Protein AF-A0A1N6F7Z5-F1 (afdb_monomer_lite)

Organism: NCBI:txid28230

Radius of gyration: 15.53 Å; chains: 1; bounding box: 36×20×44 Å

Foldseek 3Di:
DDEAECCVVPVCVVPPDPDDDDDDDDDDDADDDDDDDDCPDPVVVVVVVVRVVVVVVLLCCVVVVDDDPPDDNYDDDDDD

Sequence (80 aa):
MSKFEWRKHSKELYLPKKQPAIIEVPEMKFFTIEGSGNPNSEPFKKNIEILYSLSYAVKMMPKKGMTPEGYVKWTLCQRH

InterPro domains:
  IPR011256 Regulatory factor, effector binding domain superfamily [G3DSA:3.20.80.10] (1-79)

Secondary structure (DSSP, 8-state):
---B-HHHH-HHHHS--SS-----------------S-TTSHHHHHHHHHHHHHHHHHHHGGGGT---TT---BPP----

pLDDT: mean 74.1, std 13.81, range [36.28, 88.56]

Structure (mmCIF, N/CA/C/O backbone):
data_AF-A0A1N6F7Z5-F1
#
_entry.id   AF-A0A1N6F7Z5-F1
#
loop_
_atom_site.group_PDB
_atom_site.id
_atom_site.type_symbol
_atom_site.label_at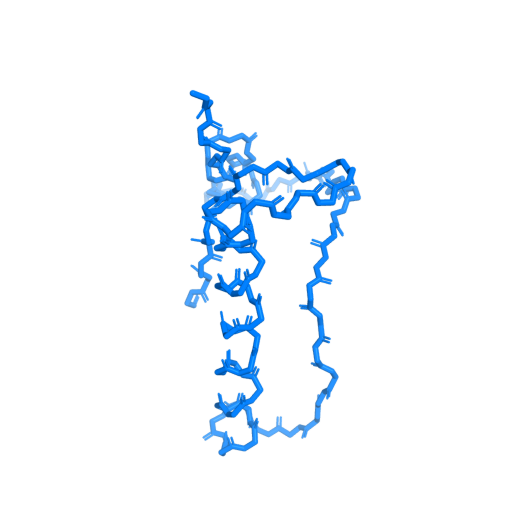om_id
_atom_site.label_alt_id
_atom_site.label_comp_id
_atom_site.label_asym_id
_atom_site.label_entity_id
_atom_site.label_seq_id
_atom_site.pdbx_PDB_ins_code
_atom_site.Cartn_x
_atom_site.Cartn_y
_atom_site.Cartn_z
_atom_site.occupancy
_atom_site.B_iso_or_equiv
_atom_site.auth_seq_id
_atom_site.auth_comp_id
_atom_site.auth_asym_id
_atom_site.auth_atom_id
_atom_site.pdbx_PDB_model_num
ATOM 1 N N . MET A 1 1 ? -20.264 9.224 -15.151 1.00 39.84 1 MET A N 1
ATOM 2 C CA . MET A 1 1 ? -19.850 7.823 -14.903 1.00 39.84 1 MET A CA 1
ATOM 3 C C . MET A 1 1 ? -19.134 7.739 -13.563 1.00 39.84 1 MET A C 1
ATOM 5 O O . MET A 1 1 ? -18.121 8.411 -13.380 1.00 39.84 1 MET A O 1
ATOM 9 N N . SER A 1 2 ? -19.750 7.030 -12.614 1.00 45.22 2 SER A N 1
ATOM 10 C CA . SER A 1 2 ? -19.457 7.082 -11.176 1.00 45.22 2 SER A CA 1
ATOM 11 C C . SER A 1 2 ? -18.010 6.694 -10.847 1.00 45.22 2 SER A C 1
ATOM 13 O O . SER A 1 2 ? -17.480 5.715 -11.363 1.00 45.22 2 SER A O 1
ATOM 15 N N . LYS A 1 3 ? -17.358 7.502 -10.009 1.00 57.59 3 LYS A N 1
ATOM 16 C CA . LYS A 1 3 ? -16.013 7.272 -9.470 1.00 57.59 3 LYS A CA 1
ATOM 17 C C . LYS A 1 3 ? -16.150 6.250 -8.339 1.00 57.59 3 LYS A C 1
ATOM 19 O O . LYS A 1 3 ? -16.807 6.541 -7.344 1.00 57.59 3 LYS A O 1
ATOM 24 N N . PHE A 1 4 ? -15.548 5.073 -8.472 1.00 63.44 4 PHE A N 1
ATOM 25 C CA . PHE A 1 4 ? -15.557 4.078 -7.405 1.00 63.44 4 PHE A CA 1
ATOM 26 C C . PHE A 1 4 ? -14.571 4.507 -6.309 1.00 63.44 4 PHE A C 1
ATOM 28 O O . PHE A 1 4 ? -13.362 4.644 -6.531 1.00 63.44 4 PHE A O 1
ATOM 35 N N . GLU A 1 5 ? -15.102 4.809 -5.127 1.00 67.94 5 GLU A N 1
ATOM 36 C CA . GLU A 1 5 ? -14.323 5.247 -3.970 1.00 67.94 5 GLU A CA 1
ATOM 37 C C . GLU A 1 5 ? -14.284 4.126 -2.933 1.00 67.94 5 GLU A C 1
ATOM 39 O O . GLU A 1 5 ? -15.246 3.916 -2.194 1.00 67.94 5 GLU A O 1
ATOM 44 N N . TRP A 1 6 ? -13.145 3.435 -2.856 1.00 69.56 6 TRP A N 1
ATOM 45 C CA . TRP A 1 6 ? -12.913 2.313 -1.939 1.00 69.56 6 TRP A CA 1
ATOM 46 C C . TRP A 1 6 ? -13.229 2.651 -0.480 1.00 69.56 6 TRP A C 1
ATOM 48 O O . TRP A 1 6 ? -13.889 1.882 0.209 1.00 69.56 6 TRP A O 1
ATOM 58 N N . ARG A 1 7 ? -12.869 3.860 -0.031 1.00 66.12 7 ARG A N 1
ATOM 59 C CA . ARG A 1 7 ? -13.180 4.338 1.327 1.00 66.12 7 ARG A CA 1
ATOM 60 C C . ARG A 1 7 ? -14.682 4.468 1.603 1.00 66.12 7 ARG A C 1
ATOM 62 O O . ARG A 1 7 ? -15.085 4.412 2.758 1.00 66.12 7 ARG A O 1
ATOM 69 N N . LYS A 1 8 ? -15.509 4.677 0.571 1.00 68.31 8 LYS A N 1
ATOM 70 C CA . LYS A 1 8 ? -16.969 4.782 0.715 1.00 68.31 8 LYS A CA 1
ATOM 71 C C . LYS A 1 8 ? -17.649 3.420 0.660 1.00 68.31 8 LYS A C 1
ATOM 73 O O . LYS A 1 8 ? -18.577 3.210 1.432 1.00 68.31 8 LYS A O 1
ATOM 78 N N . HIS A 1 9 ? -17.191 2.539 -0.229 1.00 69.44 9 HIS A N 1
ATOM 79 C CA . HIS A 1 9 ? -17.775 1.207 -0.413 1.00 69.44 9 HIS A CA 1
ATOM 80 C C . HIS A 1 9 ? -17.313 0.191 0.637 1.00 69.44 9 HIS A C 1
ATOM 82 O O . HIS A 1 9 ? -18.092 -0.665 1.029 1.00 69.44 9 HIS A O 1
ATOM 88 N N . SER A 1 10 ? -16.085 0.312 1.139 1.00 71.50 10 SER A N 1
ATOM 89 C CA . SER A 1 10 ? -15.4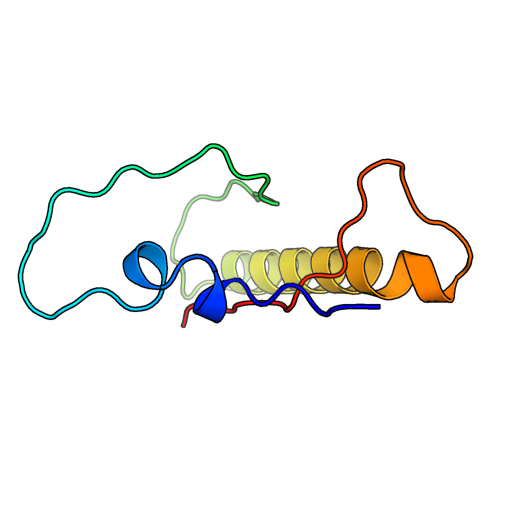84 -0.652 2.067 1.00 71.50 10 SER A CA 1
ATOM 90 C C . SER A 1 10 ? -15.044 0.036 3.359 1.00 71.50 10 SER A C 1
ATOM 92 O O . SER A 1 10 ? -13.887 -0.044 3.771 1.00 71.50 10 SER A O 1
ATOM 94 N N . LYS A 1 11 ? -15.967 0.766 4.000 1.00 72.19 11 LYS A N 1
ATOM 95 C CA . LYS A 1 11 ? -15.677 1.533 5.225 1.00 72.19 11 LYS A CA 1
ATOM 96 C C . LYS A 1 11 ? -15.080 0.665 6.328 1.00 72.19 11 LYS A C 1
ATOM 98 O O . LYS A 1 11 ? -14.166 1.111 6.994 1.00 72.19 11 LYS A O 1
ATOM 103 N N . GLU A 1 12 ? -15.533 -0.570 6.484 1.00 74.50 12 GLU A N 1
ATOM 104 C CA . GLU A 1 12 ? -15.036 -1.459 7.541 1.00 74.50 12 GLU A CA 1
ATOM 105 C C . GLU A 1 12 ? -13.569 -1.867 7.333 1.00 74.50 12 GLU A C 1
ATOM 107 O O . GLU A 1 12 ? -12.831 -2.011 8.302 1.00 74.50 12 GLU A O 1
ATOM 112 N N . LEU A 1 13 ? -13.114 -1.950 6.075 1.00 77.94 13 LEU A N 1
ATOM 113 C CA . LEU A 1 13 ? -11.733 -2.304 5.723 1.00 77.94 13 LEU A CA 1
ATOM 114 C C . LEU A 1 13 ? -10.773 -1.108 5.760 1.00 77.94 13 LEU A C 1
ATOM 116 O O . LEU A 1 13 ? -9.591 -1.271 6.059 1.00 77.94 13 LEU A O 1
ATOM 120 N N . TYR A 1 14 ? -11.256 0.093 5.428 1.00 78.69 14 TYR A N 1
ATOM 121 C CA . TYR A 1 14 ? -10.415 1.296 5.311 1.00 78.69 14 TYR A CA 1
ATOM 122 C C . TYR A 1 14 ? -10.605 2.312 6.446 1.00 78.69 14 TYR A C 1
ATOM 124 O O . TYR A 1 14 ? -9.785 3.217 6.590 1.00 78.69 14 TYR A O 1
ATOM 132 N N . LEU A 1 15 ? -11.676 2.194 7.231 1.00 79.25 15 LEU A N 1
ATOM 133 C CA . LEU A 1 15 ? -12.029 3.041 8.375 1.00 79.25 15 LEU A CA 1
ATOM 134 C C . LEU A 1 15 ? -12.496 2.157 9.552 1.00 79.25 15 LEU A C 1
ATOM 136 O O . LEU A 1 15 ? -13.662 2.235 9.959 1.00 79.25 15 LEU A O 1
ATOM 140 N N . PRO A 1 16 ? -11.612 1.299 10.097 1.00 79.69 16 PRO A N 1
ATOM 141 C CA . PRO A 1 16 ? -11.963 0.440 11.219 1.00 79.69 16 PRO A CA 1
ATOM 142 C C . PRO A 1 16 ? -12.319 1.274 12.455 1.00 79.69 16 PRO A C 1
ATOM 144 O O . PRO A 1 16 ? -11.755 2.344 12.710 1.00 79.69 16 PRO A O 1
ATOM 147 N N . LYS A 1 17 ? -13.267 0.777 13.253 1.00 79.12 17 LYS A N 1
ATOM 148 C CA . LYS A 1 17 ? -13.572 1.353 14.568 1.00 79.12 17 LYS A CA 1
ATOM 149 C C . LYS A 1 17 ? -12.432 1.017 15.537 1.00 79.12 17 LYS A C 1
ATOM 151 O O . LYS A 1 17 ? -11.710 0.048 15.348 1.00 79.12 17 LYS A O 1
ATOM 156 N N . LYS A 1 18 ? -12.305 1.781 16.627 1.00 81.19 18 LYS A N 1
ATOM 157 C CA . LYS A 1 18 ? -11.312 1.514 17.693 1.00 81.19 18 LYS A CA 1
ATOM 158 C C . LYS A 1 18 ? -11.516 0.173 18.419 1.00 81.19 18 LYS A C 1
ATOM 160 O O . LYS A 1 18 ? -10.671 -0.217 19.214 1.00 81.19 18 LYS A O 1
ATOM 165 N N . GLN A 1 19 ? -12.646 -0.490 18.189 1.00 84.50 19 GLN A N 1
ATOM 166 C CA . GLN A 1 19 ? -12.982 -1.770 18.797 1.00 84.50 19 GLN A CA 1
ATOM 167 C C . GLN A 1 19 ? -12.620 -2.900 17.825 1.00 84.50 19 GLN A C 1
ATOM 169 O O . GLN A 1 19 ? -13.020 -2.812 16.660 1.00 84.50 19 GLN A O 1
ATOM 174 N N . PRO A 1 20 ? -11.897 -3.942 18.274 1.00 84.44 20 PRO A N 1
ATOM 175 C CA . PRO A 1 20 ? -11.652 -5.130 17.466 1.00 84.44 20 PRO A CA 1
ATOM 176 C C . PRO A 1 20 ? -12.970 -5.747 16.992 1.00 84.44 20 PRO A C 1
ATOM 178 O O . PRO A 1 20 ? -13.905 -5.903 17.776 1.00 84.44 20 PRO A O 1
ATOM 181 N N . ALA A 1 21 ? -13.040 -6.096 15.712 1.00 84.06 21 ALA A N 1
ATOM 182 C CA . ALA A 1 21 ? -14.189 -6.752 15.104 1.00 84.06 21 ALA A CA 1
ATOM 183 C C . ALA A 1 21 ? -13.705 -7.792 14.091 1.00 84.06 21 ALA A C 1
ATOM 185 O O . ALA A 1 21 ? -12.674 -7.598 13.444 1.00 84.06 21 ALA A O 1
ATOM 186 N N . ILE A 1 22 ? -14.453 -8.887 13.958 1.00 86.38 22 ILE A N 1
ATOM 187 C CA . ILE A 1 22 ? -14.239 -9.869 12.893 1.00 86.38 22 ILE A CA 1
ATOM 188 C C . ILE A 1 22 ? -14.862 -9.296 11.622 1.00 86.38 22 ILE A C 1
ATOM 190 O O . ILE A 1 22 ? -16.017 -8.874 11.640 1.00 86.38 22 ILE A O 1
ATOM 194 N N . ILE A 1 23 ? -14.090 -9.264 10.539 1.00 84.94 23 ILE A N 1
ATOM 195 C CA . ILE A 1 23 ? -14.528 -8.761 9.236 1.00 84.94 23 ILE A CA 1
ATOM 196 C C . ILE A 1 23 ? -14.152 -9.766 8.151 1.00 84.94 23 ILE A C 1
ATOM 198 O O . ILE A 1 23 ? -13.097 -10.397 8.223 1.00 84.94 23 ILE A O 1
ATOM 202 N N . GLU A 1 24 ? -14.991 -9.882 7.129 1.00 85.12 24 GLU A N 1
ATOM 203 C CA . GLU A 1 24 ? -14.684 -10.664 5.934 1.00 85.12 24 GLU A CA 1
ATOM 204 C C . GLU A 1 24 ? -14.027 -9.764 4.885 1.00 85.12 24 GLU A C 1
ATOM 206 O O . GLU A 1 24 ? -14.537 -8.692 4.546 1.00 85.12 24 GLU A O 1
ATOM 211 N N . VAL A 1 25 ? -12.869 -10.186 4.374 1.00 84.94 25 VAL A N 1
ATOM 212 C CA . VAL A 1 25 ? -12.162 -9.470 3.308 1.00 84.94 25 VAL A CA 1
ATOM 213 C C . VAL A 1 25 ? -12.483 -10.157 1.977 1.00 84.94 25 VAL A C 1
ATOM 215 O O . VAL A 1 25 ? -12.051 -11.292 1.782 1.00 84.94 25 VAL A O 1
ATOM 218 N N . PRO A 1 26 ? -13.234 -9.516 1.061 1.00 83.12 26 PRO A N 1
ATOM 219 C CA . PRO A 1 26 ? -13.557 -10.113 -0.231 1.00 83.12 26 PRO A CA 1
ATOM 220 C C . PRO A 1 26 ? -12.320 -10.187 -1.134 1.00 83.12 26 PRO A C 1
ATOM 222 O O . PRO A 1 26 ? -11.331 -9.482 -0.913 1.00 83.12 26 PRO A O 1
ATOM 225 N N . GLU A 1 27 ? -12.391 -11.003 -2.188 1.00 83.81 27 GLU A N 1
ATOM 226 C CA . GLU A 1 27 ? -11.331 -11.080 -3.194 1.00 83.81 27 GLU A CA 1
ATOM 227 C C . GLU A 1 27 ? -11.107 -9.711 -3.856 1.00 83.81 27 GLU A C 1
ATOM 229 O O . GLU A 1 27 ? -12.041 -9.036 -4.300 1.00 83.81 27 GLU A O 1
ATOM 234 N N . MET A 1 28 ? -9.845 -9.285 -3.915 1.00 80.62 28 MET A N 1
ATOM 235 C CA . MET A 1 28 ? -9.447 -7.992 -4.459 1.00 80.62 28 MET A CA 1
ATOM 236 C C . MET A 1 28 ? -8.209 -8.146 -5.336 1.00 80.62 28 MET A C 1
ATOM 238 O O . MET A 1 28 ? -7.286 -8.896 -5.027 1.00 80.62 28 MET A O 1
ATOM 242 N N . LYS A 1 29 ? -8.178 -7.386 -6.432 1.00 81.19 29 LYS A N 1
ATOM 243 C CA . LYS A 1 29 ? -7.042 -7.354 -7.356 1.00 81.19 29 LYS A CA 1
ATOM 244 C C . LYS A 1 29 ? -6.060 -6.272 -6.918 1.00 81.19 29 LYS A C 1
ATOM 246 O O . LYS A 1 29 ? -6.429 -5.099 -6.852 1.00 81.19 29 LYS A O 1
ATOM 251 N N . PHE A 1 30 ? -4.814 -6.660 -6.670 1.00 81.88 30 PHE A N 1
ATOM 252 C CA . PHE A 1 30 ? -3.742 -5.752 -6.274 1.00 81.88 30 PHE A CA 1
ATOM 253 C C . PHE A 1 30 ? -2.554 -5.858 -7.223 1.00 81.88 30 PHE A C 1
ATOM 255 O O . PHE A 1 30 ? -2.264 -6.924 -7.761 1.00 81.88 30 PHE A O 1
ATOM 262 N N . PHE A 1 31 ? -1.849 -4.742 -7.397 1.00 81.31 31 PHE A N 1
ATOM 263 C CA . PHE A 1 31 ? -0.481 -4.776 -7.893 1.00 81.31 31 PHE A CA 1
ATOM 264 C C . PHE A 1 31 ? 0.441 -5.044 -6.710 1.00 81.31 31 PHE A C 1
ATOM 266 O O . PHE A 1 31 ? 0.404 -4.306 -5.725 1.00 81.31 31 PHE A O 1
ATOM 273 N N . THR A 1 32 ? 1.270 -6.072 -6.831 1.00 84.56 32 THR A N 1
ATOM 274 C CA . THR A 1 32 ? 2.222 -6.470 -5.796 1.00 84.56 32 THR A CA 1
ATOM 275 C C . THR A 1 32 ? 3.616 -6.485 -6.399 1.00 84.56 32 THR A C 1
ATOM 277 O O . THR A 1 32 ? 3.804 -6.951 -7.521 1.00 84.56 32 THR A O 1
ATOM 280 N N . ILE A 1 33 ? 4.587 -5.962 -5.655 1.00 85.25 33 ILE A N 1
ATOM 281 C CA . ILE A 1 33 ? 6.009 -6.132 -5.944 1.00 85.25 33 ILE A CA 1
ATOM 282 C C . ILE A 1 33 ? 6.605 -6.826 -4.730 1.00 85.25 33 ILE A C 1
ATOM 284 O O . ILE A 1 33 ? 6.531 -6.299 -3.619 1.00 85.25 33 ILE A O 1
ATOM 288 N N . GLU A 1 34 ? 7.162 -8.011 -4.942 1.00 84.56 34 GLU A N 1
ATOM 289 C CA . GLU A 1 34 ? 7.859 -8.743 -3.894 1.00 84.56 34 GLU A CA 1
ATOM 290 C C . GLU A 1 34 ? 9.233 -8.118 -3.657 1.00 84.56 34 GLU A C 1
ATOM 292 O O . GLU A 1 34 ? 9.960 -7.765 -4.586 1.00 84.56 34 GLU A O 1
ATOM 297 N N . GLY A 1 35 ? 9.580 -7.948 -2.389 1.00 79.94 35 GLY A N 1
ATOM 298 C CA . GLY A 1 35 ? 10.853 -7.382 -1.988 1.00 79.94 35 GLY A CA 1
ATOM 299 C C . GLY A 1 35 ? 11.177 -7.760 -0.555 1.00 79.94 35 GLY A C 1
ATOM 300 O O . GLY A 1 35 ? 10.291 -8.008 0.260 1.00 79.94 35 GLY A O 1
ATOM 301 N N . SER A 1 36 ? 12.465 -7.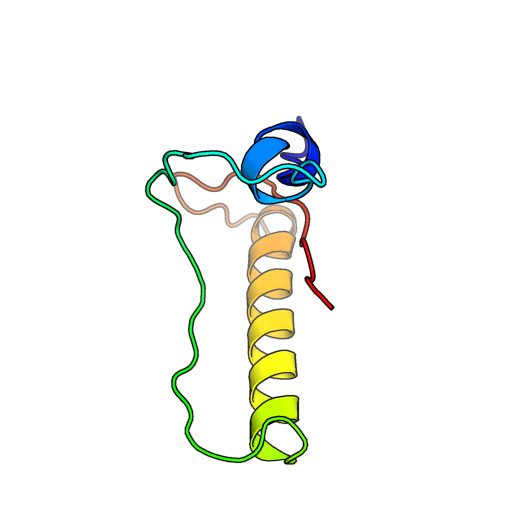794 -0.251 1.00 77.00 36 SER A N 1
ATOM 302 C CA . SER A 1 36 ? 12.995 -8.122 1.069 1.00 77.00 36 SER A CA 1
ATOM 303 C C . SER A 1 36 ? 13.953 -7.027 1.519 1.00 77.00 36 SER A C 1
ATOM 305 O O . SER A 1 36 ? 14.760 -6.555 0.718 1.00 77.00 36 SER A O 1
ATOM 307 N N . GLY A 1 37 ? 13.905 -6.644 2.795 1.00 80.50 37 GLY A N 1
ATOM 308 C CA . GLY A 1 37 ? 14.838 -5.676 3.374 1.00 80.50 37 GLY A CA 1
ATOM 309 C C . GLY A 1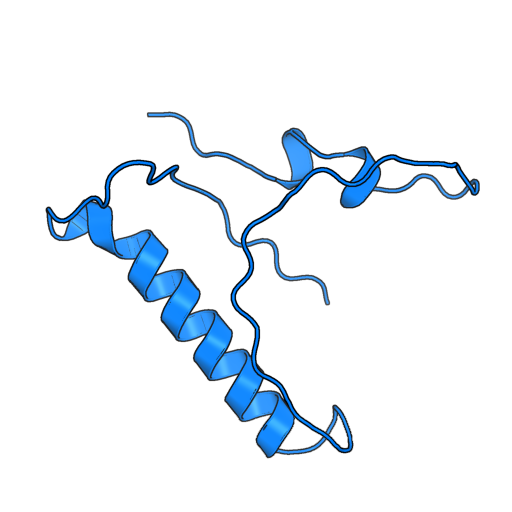 37 ? 14.156 -4.576 4.182 1.00 80.50 37 GLY A C 1
ATOM 310 O O . GLY A 1 37 ? 13.021 -4.716 4.629 1.00 80.50 37 GLY A O 1
ATOM 311 N N . ASN A 1 38 ? 14.877 -3.476 4.400 1.00 80.19 38 ASN A N 1
ATOM 312 C CA . ASN A 1 38 ? 14.416 -2.365 5.231 1.00 80.19 38 ASN A CA 1
ATOM 313 C C . ASN A 1 38 ? 13.423 -1.473 4.450 1.00 80.19 38 ASN A C 1
ATOM 315 O O . ASN A 1 38 ? 13.786 -0.991 3.374 1.00 80.19 38 ASN A O 1
ATOM 319 N N . PRO A 1 39 ? 12.219 -1.174 4.970 1.00 82.38 39 PRO A N 1
ATOM 320 C CA . PRO A 1 39 ? 11.260 -0.280 4.307 1.00 82.38 39 PRO A CA 1
ATOM 321 C C . PRO A 1 39 ? 11.777 1.159 4.129 1.00 82.38 39 PRO A C 1
ATOM 323 O O . PRO A 1 39 ? 11.288 1.895 3.281 1.00 82.38 39 PRO A O 1
ATOM 326 N N . ASN A 1 40 ? 12.804 1.567 4.878 1.00 82.44 40 ASN A N 1
ATOM 327 C CA . ASN A 1 40 ? 13.438 2.878 4.720 1.00 82.44 40 ASN A CA 1
ATOM 328 C C . ASN A 1 40 ? 14.537 2.902 3.642 1.00 82.44 40 ASN A C 1
ATOM 330 O O . ASN A 1 40 ? 15.158 3.941 3.420 1.00 82.44 40 ASN A O 1
ATOM 334 N N . SER A 1 41 ? 14.801 1.771 2.985 1.00 83.94 41 SER A N 1
ATOM 335 C CA . SER A 1 41 ? 15.836 1.655 1.958 1.00 83.94 41 SER A CA 1
ATOM 336 C C . SER A 1 41 ? 15.378 2.186 0.594 1.00 83.94 41 SER A C 1
ATOM 338 O O . SER A 1 41 ? 14.186 2.224 0.279 1.00 83.94 41 SER A O 1
ATOM 340 N N . GLU A 1 42 ? 16.335 2.583 -0.247 1.00 85.38 42 GLU A N 1
ATOM 341 C CA . GLU A 1 42 ? 16.051 3.055 -1.610 1.00 85.38 42 GLU A CA 1
ATOM 342 C C . GLU A 1 42 ? 15.282 2.053 -2.491 1.00 85.38 42 GLU A C 1
ATOM 344 O O . GLU A 1 42 ? 14.355 2.483 -3.183 1.00 85.38 42 GLU A O 1
ATOM 349 N N . PRO A 1 43 ? 15.560 0.732 -2.451 1.00 83.62 43 PRO A N 1
ATOM 350 C CA . PRO A 1 43 ? 14.777 -0.252 -3.197 1.00 83.62 43 PRO A CA 1
ATOM 351 C C . PRO A 1 43 ? 13.283 -0.219 -2.863 1.00 83.62 43 PRO A C 1
ATOM 353 O O . PRO A 1 43 ? 12.451 -0.304 -3.765 1.00 83.62 43 PRO A O 1
ATOM 356 N N . PHE A 1 44 ? 12.924 -0.033 -1.587 1.00 86.06 44 PHE A N 1
ATOM 357 C CA . PHE A 1 44 ? 11.521 0.066 -1.184 1.00 86.06 44 PHE A CA 1
ATOM 358 C C . PHE A 1 44 ? 10.858 1.313 -1.776 1.00 86.06 44 PHE A C 1
ATOM 360 O O . PHE A 1 44 ? 9.782 1.213 -2.365 1.00 86.06 44 PHE A O 1
ATOM 367 N N . LYS A 1 45 ? 11.522 2.476 -1.704 1.00 85.81 45 LYS A N 1
ATOM 368 C CA . LYS A 1 45 ? 11.017 3.723 -2.309 1.00 85.81 45 LYS A CA 1
ATOM 369 C C . LYS A 1 45 ? 10.774 3.564 -3.809 1.00 85.81 45 LYS A C 1
ATOM 371 O O . LYS A 1 45 ? 9.692 3.892 -4.289 1.00 85.81 45 LYS A O 1
ATOM 376 N N . LYS A 1 46 ? 11.732 2.971 -4.525 1.00 87.94 46 LYS A N 1
ATOM 377 C CA . LYS A 1 46 ? 11.615 2.706 -5.963 1.00 87.94 46 LYS A CA 1
ATOM 378 C C . LYS A 1 46 ? 10.439 1.779 -6.286 1.00 87.94 46 LYS A C 1
ATOM 380 O O . LYS A 1 46 ? 9.695 2.036 -7.229 1.00 87.94 46 LYS A O 1
ATOM 385 N N . ASN A 1 47 ? 10.218 0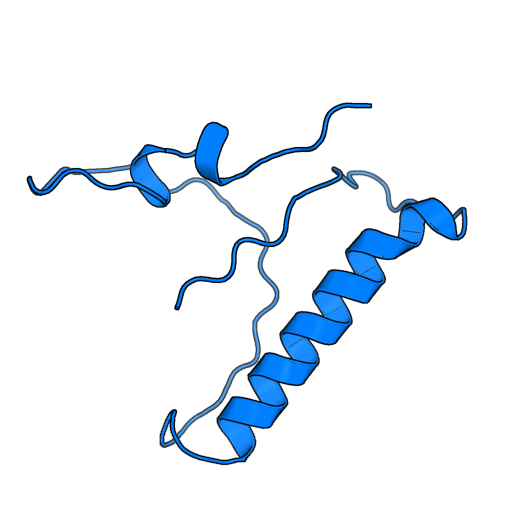.739 -5.482 1.00 87.12 47 ASN A N 1
ATOM 386 C CA . ASN A 1 47 ? 9.076 -0.163 -5.656 1.00 87.12 47 ASN A CA 1
ATOM 387 C C . ASN A 1 47 ? 7.737 0.570 -5.473 1.00 87.12 47 ASN A C 1
ATOM 389 O O . ASN A 1 47 ? 6.811 0.372 -6.261 1.00 87.12 47 ASN A O 1
ATOM 393 N N . ILE A 1 48 ? 7.640 1.464 -4.486 1.00 86.88 48 ILE A N 1
ATOM 394 C CA . ILE A 1 48 ? 6.447 2.298 -4.274 1.00 86.88 48 ILE A CA 1
ATOM 395 C C . ILE A 1 48 ? 6.204 3.242 -5.462 1.00 86.88 48 ILE A C 1
ATOM 397 O O . ILE A 1 48 ? 5.067 3.363 -5.925 1.00 86.88 48 ILE A O 1
ATOM 401 N N . GLU A 1 49 ? 7.250 3.870 -6.003 1.00 87.75 49 GLU A N 1
ATOM 402 C CA . GLU A 1 49 ? 7.149 4.730 -7.192 1.00 87.75 49 GLU A CA 1
ATOM 403 C C . GLU A 1 49 ? 6.664 3.965 -8.432 1.00 87.75 49 GLU A C 1
ATOM 405 O O . GLU A 1 49 ? 5.812 4.462 -9.180 1.00 87.75 49 GLU A O 1
ATOM 410 N N . ILE A 1 50 ? 7.144 2.733 -8.631 1.00 88.56 50 ILE A N 1
ATOM 411 C CA . ILE A 1 50 ? 6.702 1.855 -9.725 1.00 88.56 50 ILE A CA 1
ATOM 412 C C . ILE A 1 50 ? 5.221 1.506 -9.559 1.00 88.56 50 ILE A C 1
ATOM 414 O O . ILE A 1 50 ? 4.444 1.674 -10.502 1.00 88.56 50 ILE A O 1
ATOM 418 N N . LEU A 1 51 ? 4.797 1.088 -8.362 1.00 88.44 51 LEU A N 1
ATOM 419 C CA . LEU A 1 51 ? 3.390 0.784 -8.073 1.00 88.44 51 LEU A CA 1
ATOM 420 C C . LEU A 1 51 ? 2.478 1.987 -8.338 1.00 88.44 51 LEU A C 1
ATOM 422 O O . LEU A 1 51 ? 1.385 1.837 -8.899 1.00 88.44 51 LEU A O 1
ATOM 426 N N . TYR A 1 52 ? 2.927 3.191 -7.976 1.00 85.81 52 TYR A N 1
ATOM 427 C CA . TYR A 1 52 ? 2.180 4.420 -8.229 1.00 85.81 52 TYR A CA 1
ATOM 428 C C . TYR A 1 52 ? 2.084 4.733 -9.727 1.00 85.81 52 TYR A C 1
ATOM 430 O O . TYR A 1 52 ? 1.000 5.043 -10.232 1.00 85.81 52 TYR A O 1
ATOM 438 N N . SER A 1 53 ? 3.193 4.582 -10.452 1.00 87.69 53 SER A N 1
ATOM 439 C CA . SER A 1 53 ? 3.259 4.794 -11.900 1.00 87.69 53 SER A CA 1
ATOM 440 C C . SER A 1 53 ? 2.338 3.834 -12.658 1.00 87.69 53 SER A C 1
ATOM 442 O O . SER A 1 53 ? 1.548 4.275 -13.496 1.00 87.69 53 SER A O 1
ATOM 444 N N . LEU A 1 54 ? 2.354 2.543 -12.308 1.00 86.19 54 LEU A N 1
ATOM 445 C CA . LEU A 1 54 ? 1.460 1.526 -12.878 1.00 86.19 54 LEU A CA 1
ATOM 446 C C . LEU A 1 54 ? -0.012 1.844 -12.594 1.00 86.19 54 LEU A C 1
ATOM 448 O O . LEU A 1 54 ? -0.846 1.841 -13.501 1.00 86.19 54 LEU A O 1
ATOM 452 N N . SER A 1 55 ? -0.331 2.204 -11.350 1.00 85.19 55 SER A N 1
ATOM 453 C CA . SER A 1 55 ? -1.691 2.583 -10.955 1.00 85.19 55 SER A CA 1
ATOM 454 C C . SER A 1 55 ? -2.208 3.793 -11.738 1.00 85.19 55 SER A C 1
ATOM 456 O O . SER A 1 55 ? -3.373 3.835 -12.143 1.00 85.19 55 SER A O 1
ATOM 458 N N . TYR A 1 56 ? -1.351 4.788 -11.977 1.00 82.75 56 TYR A N 1
ATOM 459 C CA . TYR A 1 56 ? -1.717 5.980 -12.738 1.00 82.75 56 TYR A CA 1
ATOM 460 C C . TYR A 1 56 ? -1.860 5.697 -14.234 1.00 82.75 56 TYR A C 1
ATOM 462 O O . TYR A 1 56 ? -2.791 6.208 -14.861 1.00 82.75 56 TYR A O 1
ATOM 470 N N . ALA A 1 57 ? -0.996 4.849 -14.797 1.00 85.00 57 ALA A N 1
ATOM 471 C CA . ALA A 1 57 ? -1.121 4.385 -16.174 1.00 85.00 57 ALA A CA 1
ATOM 472 C C . ALA A 1 57 ? -2.487 3.722 -16.393 1.00 85.00 57 ALA A C 1
ATOM 474 O O . ALA A 1 57 ? -3.223 4.124 -17.295 1.00 85.00 57 ALA A O 1
ATOM 475 N N . VAL A 1 58 ? -2.878 2.812 -15.493 1.00 81.88 58 VAL A N 1
ATOM 476 C CA . VAL A 1 58 ? -4.186 2.140 -15.513 1.00 81.88 58 VAL A CA 1
ATOM 477 C C . VAL A 1 58 ? -5.331 3.142 -15.396 1.00 81.88 58 VAL A C 1
ATOM 479 O O . VAL A 1 58 ? -6.258 3.116 -16.203 1.00 81.88 58 VAL A O 1
ATOM 482 N N . LYS A 1 59 ? -5.235 4.098 -14.464 1.00 76.44 59 LYS A N 1
ATOM 483 C CA . LYS A 1 59 ? -6.230 5.169 -14.286 1.00 76.44 59 LYS A CA 1
ATOM 484 C C . LYS A 1 59 ? -6.424 6.033 -15.540 1.00 76.44 59 LYS A C 1
ATOM 486 O O . LYS A 1 59 ? -7.514 6.576 -15.748 1.00 76.44 59 LYS A O 1
ATOM 491 N N . MET A 1 60 ? -5.372 6.205 -16.340 1.00 79.69 60 MET A N 1
ATOM 492 C CA . MET A 1 60 ? -5.368 7.041 -17.543 1.00 79.69 60 MET A CA 1
ATOM 493 C C . MET A 1 60 ? -5.711 6.289 -18.832 1.00 79.69 60 MET A C 1
ATOM 495 O O . MET A 1 60 ? -6.024 6.954 -19.820 1.00 79.69 60 MET A O 1
ATOM 499 N N . MET A 1 61 ? -5.734 4.951 -18.832 1.00 77.12 61 MET A N 1
ATOM 500 C CA . MET A 1 61 ? -6.115 4.145 -20.003 1.00 77.12 61 MET A CA 1
ATOM 501 C C . MET A 1 61 ? -7.454 4.576 -20.643 1.00 77.12 61 MET A C 1
ATOM 503 O O . MET A 1 61 ? -7.462 4.823 -21.852 1.00 77.12 61 MET A O 1
ATOM 507 N N . PRO A 1 62 ? -8.543 4.846 -19.885 1.00 72.50 62 PRO A N 1
ATOM 508 C CA . PRO A 1 62 ? -9.810 5.291 -20.477 1.00 72.50 62 PRO A CA 1
ATOM 509 C C . PRO A 1 62 ? -9.729 6.636 -21.200 1.00 72.50 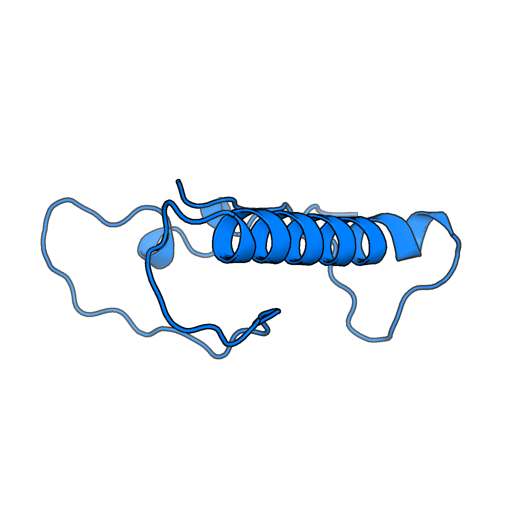62 PRO A C 1
ATOM 511 O O . PRO A 1 62 ? -10.519 6.893 -22.101 1.00 72.50 62 PRO A O 1
ATOM 514 N N . LYS A 1 63 ? -8.791 7.517 -20.817 1.00 72.19 63 LYS A N 1
ATOM 515 C CA . LYS A 1 63 ? -8.568 8.786 -21.529 1.00 72.19 63 LYS A CA 1
ATOM 516 C C . LYS A 1 63 ? -7.852 8.585 -22.865 1.00 72.19 63 LYS A C 1
ATOM 518 O O . LYS A 1 63 ? -7.941 9.456 -23.719 1.00 72.19 63 LYS A O 1
ATOM 523 N N . LYS A 1 64 ? -7.140 7.468 -23.033 1.00 67.94 64 LYS A N 1
ATOM 524 C CA . LYS A 1 64 ? -6.432 7.093 -24.265 1.00 67.94 64 LYS A CA 1
ATOM 525 C C . LYS A 1 64 ? -7.278 6.219 -25.203 1.00 67.94 64 LYS A C 1
ATOM 527 O O . LYS A 1 64 ? -6.751 5.726 -26.190 1.00 67.94 64 LYS A O 1
ATOM 532 N N . GLY A 1 65 ? -8.561 6.007 -24.897 1.00 69.69 65 GLY A N 1
ATOM 533 C CA . GLY A 1 65 ? -9.463 5.199 -25.725 1.00 69.69 65 GLY A CA 1
ATOM 534 C C . GLY A 1 65 ? -9.269 3.683 -25.603 1.00 69.69 65 GLY A C 1
ATOM 535 O O . GLY A 1 65 ? -9.921 2.936 -26.320 1.00 69.69 65 GLY A O 1
ATOM 536 N N . MET A 1 66 ? -8.414 3.217 -24.685 1.00 62.59 66 MET A N 1
ATOM 537 C CA . MET A 1 66 ? -8.280 1.799 -24.345 1.00 62.59 66 MET A CA 1
ATOM 538 C C . MET A 1 66 ? -8.930 1.547 -22.986 1.00 62.59 66 MET A C 1
ATOM 540 O O . MET A 1 66 ? -8.470 2.048 -21.962 1.00 62.59 66 MET A O 1
ATOM 544 N N . THR A 1 67 ? -10.001 0.764 -22.955 1.00 62.91 67 THR A N 1
ATOM 545 C CA . THR A 1 67 ? -10.611 0.277 -21.713 1.00 62.91 67 THR A CA 1
ATOM 546 C C . THR A 1 67 ? -10.613 -1.243 -21.743 1.00 62.91 67 THR A C 1
ATOM 548 O O . THR A 1 67 ? -11.371 -1.810 -22.528 1.00 62.91 67 THR A O 1
ATOM 551 N N . PRO A 1 68 ? -9.783 -1.908 -20.923 1.00 65.81 68 PRO A N 1
ATOM 552 C CA . PRO A 1 68 ? -9.876 -3.352 -20.748 1.00 65.81 68 PRO A CA 1
ATOM 553 C C . PRO A 1 68 ? -11.279 -3.740 -20.267 1.00 65.81 68 PRO A C 1
ATOM 555 O O . PRO A 1 68 ? -11.888 -3.002 -19.483 1.00 65.81 68 PRO A O 1
ATOM 558 N N . GLU A 1 69 ? -11.786 -4.894 -20.701 1.00 56.44 69 GLU A N 1
ATOM 559 C CA . GLU A 1 69 ? -13.041 -5.438 -20.176 1.00 56.44 69 GLU A CA 1
ATOM 560 C C . GLU A 1 69 ? -12.956 -5.593 -18.648 1.00 56.44 69 GLU A C 1
ATOM 562 O O . GLU A 1 69 ? -11.970 -6.086 -18.099 1.00 56.44 69 GLU A O 1
ATOM 567 N N . GLY A 1 70 ? -13.974 -5.093 -17.940 1.00 63.16 70 GLY A N 1
ATOM 568 C CA . GLY A 1 70 ? -14.001 -5.062 -16.473 1.00 63.16 70 GLY A CA 1
ATOM 569 C C . GLY A 1 70 ? -13.285 -3.869 -15.820 1.00 63.16 70 GLY A C 1
ATOM 570 O O . GLY A 1 70 ? -13.167 -3.830 -14.593 1.00 63.16 70 GLY A O 1
ATOM 571 N N . TYR A 1 71 ? -12.820 -2.873 -16.585 1.00 61.72 71 TYR A N 1
ATOM 572 C CA . TYR A 1 71 ? -12.238 -1.656 -16.014 1.00 61.72 71 TYR A CA 1
ATOM 573 C C . TYR A 1 71 ? -13.292 -0.809 -15.277 1.00 61.72 71 TYR A C 1
ATOM 575 O O . TYR A 1 71 ? -14.166 -0.185 -15.880 1.00 61.72 71 TYR A O 1
ATOM 583 N N . VAL A 1 72 ? -13.155 -0.714 -13.955 1.00 59.88 72 VAL A N 1
ATOM 584 C CA . VAL A 1 72 ? -13.925 0.211 -13.113 1.00 59.88 72 VAL A CA 1
ATOM 585 C C . VAL A 1 72 ? -13.039 1.404 -12.765 1.00 59.88 72 VAL A C 1
ATOM 587 O O . VAL A 1 72 ? -11.899 1.242 -12.346 1.00 59.88 72 VAL A O 1
ATOM 590 N N . LYS A 1 73 ? -13.537 2.635 -12.910 1.00 55.50 73 LYS A N 1
ATOM 591 C CA . LYS A 1 73 ? -12.772 3.844 -12.566 1.00 55.50 73 LYS A CA 1
ATOM 592 C C . LYS A 1 73 ? -12.661 3.986 -11.043 1.00 55.50 73 LYS A C 1
ATOM 594 O O . LYS A 1 73 ? -13.582 4.500 -10.412 1.00 55.50 73 LYS A O 1
ATOM 599 N N . TRP A 1 74 ? -11.540 3.576 -10.453 1.00 61.31 74 TRP A N 1
ATOM 600 C CA . TRP A 1 74 ? -11.290 3.676 -9.010 1.00 61.31 74 TRP A CA 1
ATOM 601 C C . TRP A 1 74 ? -10.458 4.907 -8.615 1.00 61.31 74 TRP A C 1
ATOM 603 O O . TRP A 1 74 ? -9.791 5.552 -9.429 1.00 61.31 74 TRP A O 1
ATOM 613 N N . THR A 1 75 ? -10.519 5.257 -7.330 1.00 49.62 75 THR A N 1
ATOM 614 C CA . THR A 1 75 ? -9.684 6.297 -6.710 1.00 49.62 75 THR A CA 1
ATOM 615 C C . THR A 1 75 ? -8.534 5.633 -5.966 1.00 49.62 75 THR A C 1
ATOM 617 O O . THR A 1 75 ? -8.782 4.781 -5.118 1.00 49.62 75 THR A O 1
ATOM 620 N N . LEU A 1 76 ? -7.294 6.025 -6.274 1.00 51.09 76 LEU A N 1
ATOM 621 C CA . LEU A 1 76 ? -6.089 5.598 -5.557 1.00 51.09 76 LEU A CA 1
ATOM 622 C C . LEU A 1 76 ? -6.252 5.855 -4.051 1.00 51.09 76 LEU A C 1
ATOM 624 O O . LEU A 1 76 ? -6.421 6.999 -3.632 1.00 51.09 76 LEU A O 1
ATOM 628 N N . CYS A 1 77 ? -6.222 4.788 -3.251 1.00 41.59 77 CYS A N 1
ATOM 629 C CA . CYS A 1 77 ? -6.211 4.863 -1.796 1.00 41.59 77 CYS A CA 1
ATOM 630 C C . CYS A 1 77 ? -4.799 4.524 -1.315 1.00 41.59 77 CYS A C 1
ATOM 632 O O . CYS A 1 77 ? -4.477 3.359 -1.108 1.00 41.59 77 CYS A O 1
ATOM 634 N N . GLN A 1 78 ? -3.952 5.541 -1.163 1.00 36.97 78 GLN A N 1
ATOM 635 C CA . GLN A 1 78 ? -2.673 5.386 -0.472 1.00 36.97 78 GLN A CA 1
ATOM 636 C C . GLN A 1 78 ? -2.964 5.173 1.024 1.00 36.97 78 GLN A C 1
ATOM 638 O O . GLN A 1 78 ? -3.676 5.980 1.633 1.00 36.97 78 GLN A O 1
ATOM 643 N N . ARG A 1 79 ? -2.463 4.074 1.598 1.00 36.28 79 ARG A N 1
ATOM 644 C CA . ARG A 1 79 ? -2.257 3.944 3.048 1.00 36.28 79 ARG A CA 1
ATOM 645 C C . ARG A 1 79 ? -0.870 4.518 3.342 1.00 36.28 79 ARG A C 1
ATOM 647 O O . ARG A 1 79 ? 0.075 4.140 2.656 1.00 36.28 79 ARG A O 1
ATOM 654 N N . HIS A 1 80 ? -0.806 5.491 4.247 1.00 36.66 80 HIS A N 1
ATOM 655 C CA . HIS A 1 80 ? 0.439 5.892 4.906 1.00 36.66 80 HIS A CA 1
ATOM 656 C C . HIS A 1 80 ? 0.709 4.930 6.059 1.00 36.66 80 HIS A C 1
ATOM 658 O O . HIS A 1 80 ? -0.296 4.421 6.615 1.00 36.66 80 HIS A O 1
#